Protein AF-A0A7J4BWY8-F1 (afdb_monomer)

Foldseek 3Di:
DDDDDDDPPVPQDWDQDPPPRDTHRPPAQADPPPGRGVPDDPPQCWDQDPPPRDTHGPPQQADPPPRRGVPLVVLLVLVLVLCVVVVHDLVRLQVQLCPVPPQWHALVSVQVSCVVSVRDHDDSVVSQVNQVVQVPVPPRIHGSVSSNCSNVVSPDD

Sequence (157 aa):
MPSEEGESTEYIDTAQCGACQEEIPADSESCPKCGVSFSGVKEVNMGECGSCKTIVSLDSKSCPNCSIAFVLDDLLQSVSSWMKSDGLTVKDVFGKWDYNEDGVLSGFEIKEGLIKADIAVLPKTEIERFIHQLDLDNDSKISLTELSSALMLDGLE

Radius of gyration: 26.15 Å; Cα contacts (8 Å, |Δi|>4): 159; chains: 1; bounding box: 49×49×80 Å

Solvent-accessible surface area (backbone atoms only — not comparable to full-atom values): 9802 Å² total; per-residue (Å²): 136,84,90,77,85,88,79,85,70,79,79,74,58,65,36,66,39,91,89,76,70,46,82,37,57,61,84,50,53,46,41,92,87,81,65,53,65,50,76,74,84,65,90,64,65,62,39,67,37,90,88,76,68,44,82,34,54,65,86,48,58,41,41,93,85,76,69,48,66,64,53,60,66,58,52,55,52,50,52,52,48,50,27,63,74,72,70,48,50,68,66,55,52,47,62,70,26,30,82,83,69,79,68,48,36,39,56,69,31,50,48,54,34,31,47,74,68,73,72,48,87,72,58,72,70,57,37,52,51,51,39,60,74,47,25,83,86,69,80,77,35,36,40,66,66,36,54,44,48,53,65,54,60,74,68,74,126

Nearest PDB structures (foldseek):
  3ox6-assembly4_D  TM=9.137E-01  e=1.884E-03  Homo sapiens
  3ox6-assembly1_A  TM=9.180E-01  e=5.064E-03  Homo sapiens
  2k7d-assembly1_A  TM=8.441E-01  e=2.132E-03  Homo sapiens
  5fyx-assembly1_A  TM=7.550E-01  e=5.386E-03  Drosophila melanogaster
  9cpb-assembly1_2D  TM=5.437E-01  e=1.203E-02  Bos taurus

Mean predicted aligned error: 16.64 Å

pLDDT: mean 75.45, std 14.15, range [35.59, 92.19]

Structure (mmCIF, N/CA/C/O backbone):
data_AF-A0A7J4BWY8-F1
#
_entry.id   AF-A0A7J4BWY8-F1
#
loop_
_atom_site.group_PDB
_atom_site.id
_atom_site.type_symbol
_atom_site.label_atom_id
_atom_site.label_alt_id
_atom_site.label_comp_id
_atom_site.label_asym_id
_atom_site.label_entity_id
_atom_site.label_seq_id
_atom_site.pdbx_PDB_ins_code
_atom_site.Cartn_x
_atom_site.Cartn_y
_atom_site.Cartn_z
_atom_site.occupancy
_atom_site.B_iso_or_equiv
_atom_site.auth_seq_id
_atom_site.auth_comp_id
_atom_site.auth_asym_id
_atom_site.auth_atom_id
_atom_site.pdbx_PDB_model_num
ATOM 1 N N . MET A 1 1 ? 30.170 39.358 -61.151 1.00 47.44 1 MET A N 1
ATOM 2 C CA . MET A 1 1 ? 30.849 38.167 -61.706 1.00 47.44 1 MET A CA 1
ATOM 3 C C . MET A 1 1 ? 31.923 37.774 -60.712 1.00 47.44 1 MET A C 1
ATOM 5 O O . MET A 1 1 ? 32.656 38.692 -60.349 1.00 47.44 1 MET A O 1
ATOM 9 N N . PRO A 1 2 ? 32.052 36.511 -60.275 1.00 46.44 2 PRO A N 1
ATOM 10 C CA . PRO A 1 2 ? 31.223 35.298 -60.472 1.00 46.44 2 PRO A CA 1
ATOM 11 C C . PRO A 1 2 ? 30.402 34.979 -59.184 1.00 46.44 2 PRO A C 1
ATOM 13 O O . PRO A 1 2 ? 30.722 35.531 -58.140 1.00 46.44 2 PRO A O 1
ATOM 16 N N . SER A 1 3 ? 29.264 34.274 -59.118 1.00 58.19 3 SER A N 1
ATOM 17 C CA . SER A 1 3 ? 28.644 33.188 -59.904 1.00 58.19 3 SER A CA 1
ATOM 18 C C . SER A 1 3 ? 29.348 31.837 -59.784 1.00 58.19 3 SER A C 1
ATOM 20 O O . SER A 1 3 ? 30.074 31.508 -60.706 1.00 58.19 3 SER A O 1
ATOM 22 N N . GLU A 1 4 ? 29.088 31.088 -58.703 1.00 53.84 4 GLU A N 1
ATOM 23 C CA . GLU A 1 4 ? 29.220 29.61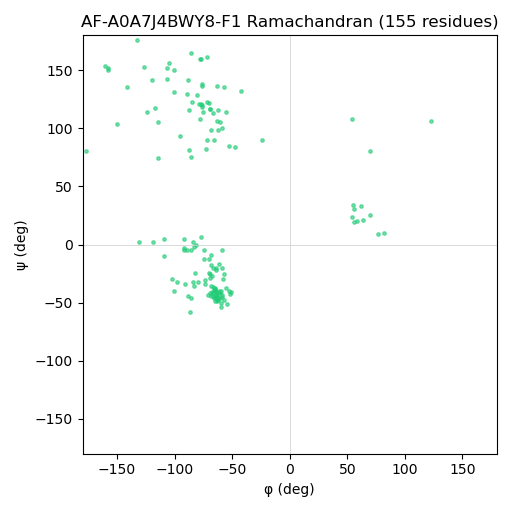5 -58.594 1.00 53.84 4 GLU A CA 1
ATOM 24 C C . GLU A 1 4 ? 28.143 29.180 -57.560 1.00 53.84 4 GLU A C 1
ATOM 26 O O . GLU A 1 4 ? 28.158 29.663 -56.430 1.00 53.84 4 GLU A O 1
ATOM 31 N N . GLU A 1 5 ? 26.993 28.593 -57.926 1.00 46.31 5 GLU A N 1
ATOM 32 C CA . GLU A 1 5 ? 26.794 27.192 -58.364 1.00 46.31 5 GLU A CA 1
ATOM 33 C C . GLU A 1 5 ? 27.371 26.248 -57.292 1.00 46.31 5 GLU A C 1
ATOM 35 O O . GLU A 1 5 ? 28.565 26.255 -57.048 1.00 46.31 5 GLU A O 1
ATOM 40 N N . GLY A 1 6 ? 26.612 25.505 -56.491 1.00 48.94 6 GLY A N 1
ATOM 41 C CA . GLY A 1 6 ? 25.413 24.736 -56.779 1.00 48.94 6 GLY A CA 1
ATOM 42 C C . GLY A 1 6 ? 25.741 23.308 -56.354 1.00 48.94 6 GLY A C 1
ATOM 43 O O . GLY A 1 6 ? 26.555 22.689 -57.012 1.00 48.94 6 GLY A O 1
ATOM 44 N N . GLU A 1 7 ? 25.182 22.844 -55.235 1.00 46.03 7 GLU A N 1
ATOM 45 C CA . GLU A 1 7 ? 24.994 21.422 -54.902 1.00 46.03 7 GLU A CA 1
ATOM 46 C C . GLU A 1 7 ? 24.250 21.365 -53.553 1.00 46.03 7 GLU A C 1
ATOM 48 O O . GLU A 1 7 ? 24.849 21.228 -52.485 1.00 46.03 7 GLU A O 1
ATOM 53 N N . SER A 1 8 ? 22.925 21.532 -53.560 1.00 44.91 8 SER A N 1
ATOM 54 C CA . SER A 1 8 ? 22.117 21.058 -52.435 1.00 44.91 8 SER A CA 1
ATOM 55 C C . SER A 1 8 ? 22.082 19.537 -52.537 1.00 44.91 8 SER A C 1
ATOM 57 O O . SER A 1 8 ? 21.159 18.967 -53.116 1.00 44.91 8 SER A O 1
ATOM 59 N N . THR A 1 9 ? 23.127 18.880 -52.039 1.00 46.62 9 THR A N 1
ATOM 60 C CA . THR A 1 9 ? 23.005 17.477 -51.660 1.00 46.62 9 THR A CA 1
ATOM 61 C C . THR A 1 9 ? 21.938 17.444 -50.576 1.00 46.62 9 THR A C 1
ATOM 63 O O . THR A 1 9 ? 22.143 17.942 -49.472 1.00 46.62 9 THR A O 1
ATOM 66 N N . GLU A 1 10 ? 20.743 16.965 -50.916 1.00 53.62 10 GLU A N 1
ATOM 67 C CA . GLU A 1 10 ? 19.784 16.541 -49.907 1.00 53.62 10 GLU A CA 1
ATOM 68 C C . GLU A 1 10 ? 20.487 15.436 -49.117 1.00 53.62 10 GLU A C 1
ATOM 70 O O . GLU A 1 10 ? 20.642 14.312 -49.596 1.00 53.62 10 GLU A O 1
ATOM 75 N N . TYR A 1 11 ? 21.019 15.789 -47.946 1.00 56.06 11 TYR A N 1
ATOM 76 C CA . TYR A 1 11 ? 21.508 14.822 -46.977 1.00 56.06 11 TYR A CA 1
ATOM 77 C C . TYR A 1 11 ? 20.279 14.051 -46.512 1.00 56.06 11 TYR A C 1
ATOM 79 O O . TYR A 1 11 ? 19.569 14.466 -45.602 1.00 56.06 11 TYR A O 1
ATOM 87 N N . ILE A 1 12 ? 19.977 12.963 -47.210 1.00 62.84 12 ILE A N 1
ATOM 88 C CA . ILE A 1 12 ? 19.089 11.927 -46.708 1.00 62.84 12 ILE A CA 1
ATOM 89 C C . ILE A 1 12 ? 19.766 11.360 -45.467 1.00 62.84 12 ILE A C 1
ATOM 91 O O . ILE A 1 12 ? 20.701 10.567 -45.568 1.00 62.84 12 ILE A O 1
ATOM 95 N N . ASP A 1 13 ? 19.341 11.833 -44.298 1.00 71.31 13 ASP A N 1
ATOM 96 C CA . ASP A 1 13 ? 19.730 11.245 -43.027 1.00 71.31 13 ASP A CA 1
ATOM 97 C C . ASP A 1 13 ? 19.348 9.764 -43.076 1.00 71.31 13 ASP A C 1
ATOM 99 O O . ASP A 1 13 ? 18.179 9.403 -43.196 1.00 71.31 13 ASP A O 1
ATOM 103 N N . THR A 1 14 ? 20.348 8.891 -43.057 1.00 79.62 14 THR A N 1
ATOM 104 C CA . THR A 1 14 ? 20.154 7.443 -43.005 1.00 79.62 14 THR A CA 1
ATOM 105 C C . THR A 1 14 ? 20.359 6.971 -41.574 1.00 79.62 14 THR A C 1
ATOM 107 O O . THR A 1 14 ? 21.358 7.303 -40.936 1.00 79.62 14 THR A O 1
ATOM 110 N N . ALA A 1 15 ? 19.433 6.168 -41.067 1.00 76.62 15 ALA A N 1
ATOM 111 C CA . ALA A 1 15 ? 19.517 5.514 -39.771 1.00 76.62 15 ALA A CA 1
ATOM 112 C C . ALA A 1 15 ? 19.793 4.015 -39.952 1.00 76.62 15 ALA A C 1
ATOM 114 O O . ALA A 1 15 ? 19.397 3.407 -40.942 1.00 76.62 15 ALA A O 1
ATOM 115 N N . GLN A 1 16 ? 20.449 3.381 -38.980 1.00 82.56 16 GLN A N 1
ATOM 116 C CA . GLN A 1 16 ? 20.598 1.925 -38.976 1.00 82.56 16 GLN A CA 1
ATOM 117 C C . GLN A 1 16 ? 19.426 1.271 -38.245 1.00 82.56 16 GLN A C 1
ATOM 119 O O . GLN A 1 16 ? 19.110 1.609 -37.103 1.00 82.56 16 GLN A O 1
ATOM 124 N N . CYS A 1 17 ? 18.798 0.289 -38.886 1.00 79.31 17 CYS A N 1
ATOM 125 C CA . CYS A 1 17 ? 17.755 -0.520 -38.275 1.00 79.31 17 CYS A CA 1
ATOM 126 C C . CYS A 1 17 ? 18.325 -1.293 -37.075 1.00 79.31 17 CYS A C 1
ATOM 128 O O . CYS A 1 17 ? 19.128 -2.208 -37.246 1.00 79.31 17 CYS A O 1
ATOM 130 N N . GLY A 1 18 ? 17.850 -1.010 -35.860 1.00 77.94 18 GLY A N 1
ATOM 131 C CA . GLY A 1 18 ? 18.319 -1.693 -34.645 1.00 77.94 18 GLY A CA 1
ATOM 132 C C . GLY A 1 18 ? 18.073 -3.211 -34.608 1.00 77.94 18 GLY A C 1
ATOM 133 O O . GLY A 1 18 ? 18.702 -3.908 -33.820 1.00 77.94 18 GLY A O 1
ATOM 134 N N . ALA A 1 19 ? 17.188 -3.740 -35.462 1.00 80.38 19 ALA A N 1
ATOM 135 C CA . ALA A 1 19 ? 16.852 -5.166 -35.503 1.00 80.38 19 ALA A CA 1
ATOM 136 C C . ALA A 1 19 ? 17.717 -5.983 -36.479 1.00 80.38 19 ALA A C 1
ATOM 138 O O . ALA A 1 19 ? 17.989 -7.152 -36.223 1.00 80.38 19 ALA A O 1
ATOM 139 N N . CYS A 1 20 ? 18.122 -5.398 -37.610 1.00 84.88 20 CYS A N 1
ATOM 140 C CA . CYS A 1 20 ? 18.856 -6.120 -38.659 1.00 84.88 20 CYS A CA 1
ATOM 141 C C . CYS A 1 20 ? 2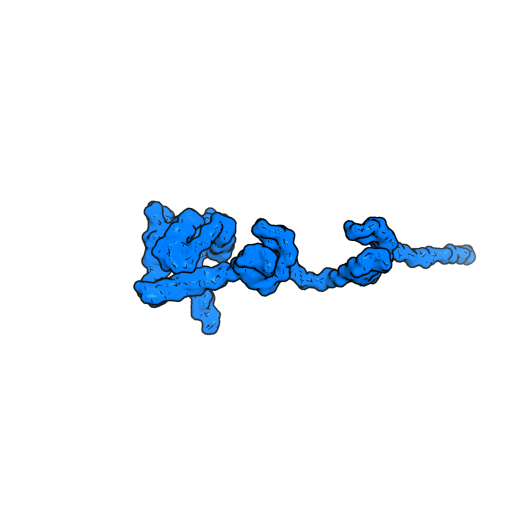0.121 -5.408 -39.155 1.00 84.88 20 CYS A C 1
ATOM 143 O O . CYS A 1 20 ? 20.783 -5.924 -40.052 1.00 84.88 20 CYS A O 1
ATOM 145 N N . GLN A 1 21 ? 20.450 -4.256 -38.560 1.00 84.31 21 GLN A N 1
ATOM 146 C CA . GLN A 1 21 ? 21.613 -3.412 -38.858 1.00 84.31 21 GLN A CA 1
ATOM 147 C C . GLN A 1 21 ? 21.686 -2.914 -40.308 1.00 84.31 21 GLN A C 1
ATOM 149 O O . GLN A 1 21 ? 22.743 -2.508 -40.776 1.00 84.31 21 GLN A O 1
ATOM 154 N N . GLU A 1 22 ? 20.555 -2.924 -41.015 1.00 84.94 22 GLU A N 1
ATOM 155 C CA . GLU A 1 22 ? 20.443 -2.372 -42.363 1.00 84.94 22 GLU A CA 1
ATOM 156 C C . GLU A 1 22 ? 20.384 -0.842 -42.324 1.00 84.94 22 GLU A C 1
ATOM 158 O O . GLU A 1 22 ? 19.674 -0.276 -41.490 1.00 84.94 22 GLU A O 1
ATOM 163 N N . GLU A 1 23 ? 21.085 -0.183 -43.243 1.00 85.19 23 GLU A N 1
ATOM 164 C CA . GLU A 1 23 ? 20.997 1.264 -43.442 1.00 85.19 23 GLU A CA 1
ATOM 165 C C . GLU A 1 23 ? 19.696 1.605 -44.176 1.00 85.19 23 GLU A C 1
ATOM 167 O O . GLU A 1 23 ? 19.447 1.154 -45.293 1.00 85.19 23 GLU A O 1
ATOM 172 N N . ILE A 1 24 ? 18.838 2.380 -43.519 1.00 83.69 24 ILE A N 1
ATOM 173 C CA . ILE A 1 24 ? 17.527 2.791 -44.020 1.00 83.69 24 ILE A CA 1
ATOM 174 C C . ILE A 1 24 ? 17.400 4.319 -43.960 1.00 83.69 24 ILE A C 1
ATOM 176 O O . ILE A 1 24 ? 18.027 4.948 -43.109 1.00 83.69 24 ILE A O 1
ATOM 180 N N . PRO A 1 25 ? 16.586 4.945 -44.820 1.00 81.56 25 PRO A N 1
ATOM 181 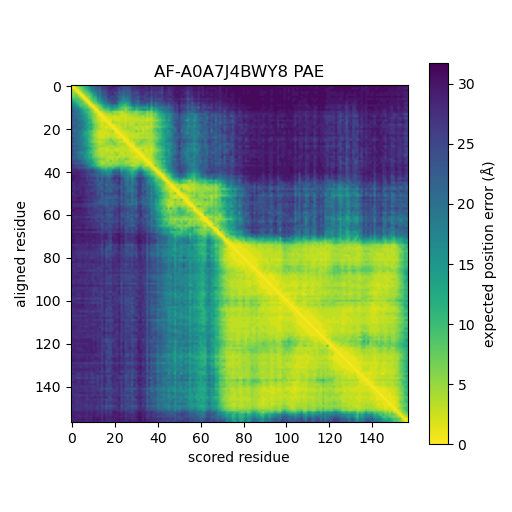C CA . PRO A 1 25 ? 16.255 6.362 -44.679 1.00 81.56 25 PRO A CA 1
ATOM 182 C C . PRO A 1 25 ? 15.631 6.640 -43.303 1.00 81.56 25 PRO A C 1
ATOM 184 O O . PRO A 1 25 ? 14.784 5.869 -42.846 1.00 81.56 25 PRO A O 1
ATOM 187 N N . ALA A 1 26 ? 16.041 7.714 -42.627 1.00 71.31 26 ALA A N 1
ATOM 188 C CA . ALA A 1 26 ? 15.569 8.051 -41.281 1.00 71.31 26 ALA A CA 1
ATOM 189 C C . ALA A 1 26 ? 14.061 8.360 -41.226 1.00 71.31 26 ALA A C 1
ATOM 191 O O . ALA A 1 26 ? 13.455 8.255 -40.163 1.00 71.31 26 ALA A O 1
ATOM 192 N N . ASP A 1 27 ? 13.446 8.699 -42.360 1.00 70.44 27 ASP A N 1
ATOM 193 C CA . ASP A 1 27 ? 12.007 8.920 -42.524 1.00 70.44 27 ASP A CA 1
ATOM 194 C C . ASP A 1 27 ? 11.210 7.631 -42.801 1.00 70.44 27 ASP A C 1
ATOM 196 O O . ASP A 1 27 ? 9.981 7.661 -42.865 1.00 70.44 27 ASP A O 1
ATOM 200 N N . SER A 1 28 ? 11.881 6.484 -42.958 1.00 71.25 28 SER A N 1
ATOM 201 C CA . SER A 1 28 ? 11.206 5.224 -43.266 1.00 71.25 28 SER A CA 1
ATOM 202 C C . SER A 1 28 ? 10.377 4.725 -42.082 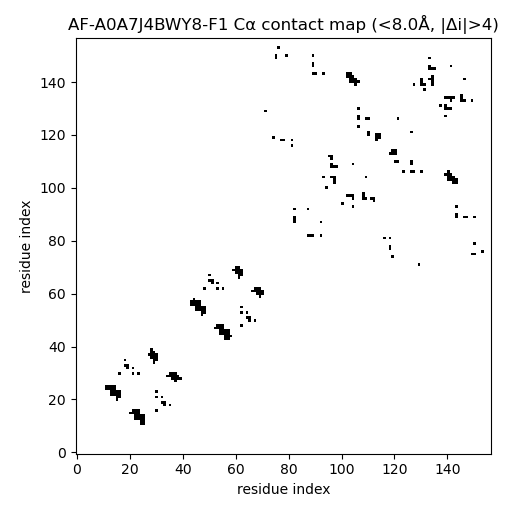1.00 71.25 28 SER A C 1
ATOM 204 O O . SER A 1 28 ? 10.912 4.321 -41.054 1.00 71.25 28 SER A O 1
ATOM 206 N N . GLU A 1 29 ? 9.057 4.637 -42.266 1.00 74.25 29 GLU A N 1
ATOM 207 C CA . GLU A 1 29 ? 8.117 4.074 -41.280 1.00 74.25 29 GLU A CA 1
ATOM 208 C C . GLU A 1 29 ? 8.278 2.557 -41.087 1.00 74.25 29 GLU A C 1
ATOM 210 O O . GLU A 1 29 ? 7.670 1.966 -40.197 1.00 74.25 29 GLU A O 1
ATOM 215 N N . SER A 1 30 ? 9.072 1.884 -41.923 1.00 80.75 30 SER A N 1
ATOM 216 C CA . SER A 1 30 ? 9.388 0.465 -41.767 1.00 80.75 30 SER A CA 1
ATOM 217 C C . SER A 1 30 ? 10.681 0.068 -42.471 1.00 80.75 30 SER A C 1
ATOM 219 O O . SER A 1 30 ? 11.073 0.662 -43.473 1.00 80.75 30 SER A O 1
ATOM 221 N N . CYS A 1 31 ? 11.356 -0.958 -41.952 1.00 81.69 31 CYS A N 1
ATOM 222 C CA . CYS A 1 31 ? 12.546 -1.509 -42.581 1.00 81.69 31 CYS A CA 1
ATOM 223 C C . CYS A 1 31 ? 12.139 -2.423 -43.747 1.00 81.69 31 CYS A C 1
ATOM 225 O O . CYS A 1 31 ? 11.494 -3.449 -43.510 1.00 81.69 31 CYS A O 1
ATOM 227 N N . PRO A 1 32 ? 12.579 -2.148 -44.986 1.00 78.19 32 PRO A N 1
ATOM 228 C CA . PRO A 1 32 ? 12.226 -2.959 -46.151 1.00 78.19 32 PRO A CA 1
ATOM 229 C C . PRO A 1 32 ? 12.845 -4.366 -46.128 1.00 78.19 32 PRO A C 1
ATOM 231 O O . PRO A 1 32 ? 12.381 -5.250 -46.844 1.00 78.19 32 PRO A O 1
ATOM 234 N N . LYS A 1 33 ? 13.886 -4.594 -45.313 1.00 79.50 33 LYS A N 1
ATOM 235 C CA . LYS A 1 33 ? 14.602 -5.877 -45.248 1.00 79.50 33 LYS A CA 1
ATOM 236 C C . LYS A 1 33 ? 14.002 -6.862 -44.249 1.00 79.50 33 LYS A C 1
ATOM 238 O O . LYS A 1 33 ? 13.884 -8.043 -44.558 1.00 79.50 33 LYS A O 1
ATOM 243 N N . CYS A 1 34 ? 13.656 -6.400 -43.050 1.00 79.50 34 CYS A N 1
ATOM 244 C CA . CYS A 1 34 ? 13.112 -7.261 -41.995 1.00 79.50 34 CYS A CA 1
ATOM 245 C C . CYS A 1 34 ? 11.623 -7.026 -41.711 1.00 79.50 34 CYS A C 1
ATOM 247 O O . CYS A 1 34 ? 11.021 -7.810 -40.983 1.00 79.50 34 CYS A O 1
ATOM 249 N N . GLY A 1 35 ? 11.027 -5.973 -42.277 1.00 72.62 35 GLY A N 1
ATOM 250 C CA . GLY A 1 35 ? 9.608 -5.658 -42.128 1.00 72.62 35 GLY A CA 1
ATOM 251 C C . GLY A 1 35 ? 9.225 -5.034 -40.786 1.00 72.62 35 GLY A C 1
ATOM 252 O O . GLY A 1 35 ? 8.036 -4.911 -40.507 1.00 72.62 35 GLY A O 1
ATOM 253 N N . VAL A 1 36 ? 10.190 -4.645 -39.940 1.00 71.38 36 VAL A N 1
ATOM 254 C CA . VAL A 1 36 ? 9.882 -3.958 -38.676 1.00 71.38 36 VAL A CA 1
ATOM 255 C C . VAL A 1 36 ? 9.370 -2.550 -38.970 1.00 71.38 36 VAL A C 1
ATOM 257 O O . VAL A 1 36 ? 10.054 -1.772 -39.627 1.00 71.38 36 VAL A O 1
ATOM 260 N N . SER A 1 37 ? 8.164 -2.225 -38.514 1.00 70.69 37 SER A N 1
ATOM 261 C CA . SER A 1 37 ? 7.587 -0.887 -38.627 1.00 70.69 37 SER A CA 1
ATOM 262 C C . SER A 1 37 ? 8.054 0.002 -37.478 1.00 70.69 37 SER A C 1
ATOM 264 O O . SER A 1 37 ? 7.822 -0.311 -36.310 1.00 70.69 37 SER A O 1
ATOM 266 N N . PHE A 1 38 ? 8.674 1.127 -37.809 1.00 68.25 38 PHE A N 1
ATOM 267 C CA . PHE A 1 38 ? 8.966 2.221 -36.894 1.00 68.25 38 PHE A CA 1
ATOM 268 C C . PHE A 1 38 ? 7.732 3.118 -36.854 1.00 68.25 38 PHE A C 1
ATOM 270 O O . PHE A 1 38 ? 7.674 4.173 -37.480 1.00 68.25 38 PHE A O 1
ATOM 277 N N . SER A 1 39 ? 6.688 2.663 -36.160 1.00 57.66 39 SER A N 1
ATOM 278 C CA . SER A 1 39 ? 5.558 3.536 -35.863 1.00 57.66 39 SER A CA 1
ATOM 279 C C . SER A 1 39 ? 6.077 4.662 -34.984 1.00 57.66 39 SER A C 1
ATOM 281 O O . SER A 1 39 ? 6.417 4.440 -33.822 1.00 57.66 39 SER A O 1
ATOM 283 N N . GLY A 1 40 ? 6.198 5.843 -35.592 1.00 50.75 40 GLY A N 1
ATOM 284 C CA . GLY A 1 40 ? 6.676 7.055 -34.959 1.00 50.75 40 GLY A CA 1
ATOM 285 C C . GLY A 1 40 ? 6.083 7.213 -33.568 1.00 50.75 40 GLY A C 1
ATOM 286 O O . GLY A 1 40 ? 4.878 7.048 -33.360 1.00 50.75 40 GLY A O 1
ATOM 287 N N . VAL A 1 41 ? 6.971 7.517 -32.629 1.00 49.91 41 VAL A N 1
ATOM 288 C CA . VAL A 1 41 ? 6.672 7.946 -31.268 1.00 49.91 41 VAL A CA 1
ATOM 289 C C . VAL A 1 41 ? 5.697 9.125 -31.297 1.00 49.91 41 VAL A C 1
ATOM 291 O O . VAL A 1 41 ? 6.074 10.288 -31.230 1.00 49.91 41 VAL A O 1
ATOM 294 N N . LYS A 1 42 ? 4.399 8.838 -31.372 1.00 47.22 42 LYS A N 1
ATOM 295 C CA . LYS A 1 42 ? 3.456 9.626 -30.592 1.00 47.22 42 LYS A CA 1
ATOM 296 C C . LYS A 1 42 ? 3.702 9.186 -29.169 1.00 47.22 42 LYS A C 1
ATOM 298 O O . LYS A 1 42 ? 3.662 7.986 -28.925 1.00 47.22 42 LYS A O 1
ATOM 303 N N . GLU A 1 43 ? 4.027 10.128 -28.294 1.00 53.78 43 GLU A N 1
ATOM 304 C CA . GLU A 1 43 ? 4.137 9.942 -26.849 1.00 53.78 43 GLU A CA 1
ATOM 305 C C . GLU A 1 43 ? 2.920 9.184 -26.313 1.00 53.78 43 GLU A C 1
ATOM 307 O O . GLU A 1 43 ? 1.932 9.744 -25.848 1.00 53.78 43 GLU A O 1
ATOM 312 N N . VAL A 1 44 ? 2.979 7.868 -26.395 1.00 52.03 44 VAL A N 1
ATOM 313 C CA . VAL A 1 44 ? 2.196 6.988 -25.568 1.00 52.03 44 VAL A CA 1
ATOM 314 C C . VAL A 1 44 ? 3.151 6.673 -24.450 1.00 52.03 44 VAL A C 1
ATOM 316 O O . VAL A 1 44 ? 4.048 5.855 -24.591 1.00 52.03 44 VAL A O 1
ATOM 319 N N . ASN A 1 45 ? 3.021 7.468 -23.395 1.00 57.09 45 ASN A N 1
ATOM 320 C CA . ASN A 1 45 ? 3.412 7.172 -22.030 1.00 57.09 45 ASN A CA 1
ATOM 321 C C . ASN A 1 45 ? 3.450 5.643 -21.826 1.00 57.09 45 ASN A C 1
ATOM 323 O O . ASN A 1 45 ? 2.435 5.006 -21.552 1.00 57.09 45 ASN A O 1
ATOM 327 N N . MET A 1 46 ? 4.604 5.032 -22.076 1.00 62.38 46 MET A N 1
ATOM 328 C CA . MET A 1 46 ? 4.828 3.592 -22.031 1.00 62.38 46 MET A CA 1
ATOM 329 C C . MET A 1 46 ? 5.844 3.374 -20.926 1.00 62.38 46 MET A C 1
ATOM 331 O O . MET A 1 46 ? 6.948 3.912 -20.970 1.00 62.38 46 MET A O 1
ATOM 335 N N . GLY A 1 47 ? 5.422 2.647 -19.900 1.00 64.69 47 GLY A N 1
ATOM 336 C CA . GLY A 1 47 ? 6.220 2.331 -18.730 1.00 64.69 47 GLY A CA 1
ATOM 337 C C . GLY A 1 47 ? 6.787 0.926 -18.833 1.00 64.69 47 GLY A C 1
ATOM 338 O O . GLY A 1 47 ? 6.189 0.025 -19.417 1.00 64.69 47 GLY A O 1
ATOM 339 N N . GLU A 1 48 ? 7.945 0.712 -18.233 1.00 71.19 48 GLU A N 1
ATOM 340 C CA . GLU A 1 48 ? 8.470 -0.632 -18.038 1.00 71.19 48 GLU A CA 1
ATOM 341 C C . GLU A 1 48 ? 7.807 -1.272 -16.817 1.00 71.19 48 GLU A C 1
ATOM 343 O O . GLU A 1 48 ? 7.795 -0.716 -15.718 1.00 71.19 48 GLU A O 1
ATOM 348 N N . CYS A 1 49 ? 7.268 -2.478 -16.985 1.00 66.69 49 CYS A N 1
ATOM 349 C CA . CYS A 1 49 ? 6.792 -3.258 -15.856 1.00 66.69 49 CYS A CA 1
ATOM 350 C C . CYS A 1 49 ? 7.989 -3.663 -14.984 1.00 66.69 49 CYS A C 1
ATOM 352 O O . CYS A 1 49 ? 8.791 -4.503 -15.388 1.00 66.69 49 CYS A O 1
ATOM 354 N N . GLY A 1 50 ? 8.082 -3.138 -13.760 1.00 66.81 50 GLY A N 1
ATOM 355 C CA . GLY A 1 50 ? 9.203 -3.419 -12.850 1.00 66.81 50 GLY A CA 1
ATOM 356 C C . GLY A 1 50 ? 9.396 -4.901 -12.493 1.00 66.81 50 GLY A C 1
ATOM 357 O O . GLY A 1 50 ? 10.491 -5.304 -12.110 1.00 66.81 50 GLY A O 1
ATOM 358 N N . SER A 1 51 ? 8.362 -5.733 -12.662 1.00 71.69 51 SER A N 1
ATOM 359 C CA . SER A 1 51 ? 8.420 -7.171 -12.367 1.00 71.69 51 SER A CA 1
ATOM 360 C C . SER A 1 51 ? 8.954 -8.010 -13.535 1.00 71.69 51 SER A C 1
ATOM 362 O O . SER A 1 51 ? 9.814 -8.865 -13.339 1.00 71.69 51 SER A O 1
ATOM 364 N N . CYS A 1 52 ? 8.478 -7.769 -14.761 1.00 73.69 52 CYS A N 1
ATOM 365 C CA . CYS A 1 52 ? 8.817 -8.602 -15.925 1.00 73.69 52 CYS A CA 1
ATOM 366 C C . CYS A 1 52 ? 9.549 -7.859 -17.046 1.00 73.69 52 CYS A C 1
ATOM 368 O O . CYS A 1 52 ? 9.831 -8.454 -18.085 1.00 73.69 52 CYS A O 1
ATOM 370 N N . LYS A 1 53 ? 9.843 -6.567 -16.855 1.00 70.38 53 LYS A N 1
ATOM 371 C CA . LYS A 1 53 ? 10.509 -5.671 -17.815 1.00 70.38 53 LYS A CA 1
ATOM 372 C C . LYS A 1 53 ? 9.814 -5.578 -19.176 1.00 70.38 53 LYS A C 1
ATOM 374 O O . LYS A 1 53 ? 10.415 -5.181 -20.165 1.00 70.38 53 LYS A O 1
ATOM 379 N N . THR A 1 54 ? 8.541 -5.960 -19.232 1.00 75.94 54 THR A N 1
ATOM 380 C CA . THR A 1 54 ? 7.708 -5.779 -20.420 1.00 75.94 54 THR A CA 1
ATOM 381 C C . THR A 1 54 ? 7.296 -4.318 -20.518 1.00 75.94 54 THR A C 1
ATOM 383 O O . THR A 1 54 ? 6.896 -3.722 -19.518 1.00 75.94 54 THR A O 1
ATOM 386 N N . ILE A 1 55 ? 7.368 -3.768 -21.727 1.00 69.81 55 ILE A N 1
ATOM 387 C CA . ILE A 1 55 ? 6.840 -2.443 -22.042 1.00 69.81 55 ILE A CA 1
ATOM 388 C C . ILE A 1 55 ? 5.315 -2.513 -21.974 1.00 69.81 55 ILE A C 1
ATOM 390 O O . ILE A 1 55 ? 4.683 -3.265 -22.717 1.00 69.81 55 ILE A O 1
ATOM 394 N N . VAL A 1 56 ? 4.734 -1.758 -21.050 1.00 67.31 56 VAL A N 1
ATOM 395 C CA . VAL A 1 56 ? 3.294 -1.668 -20.814 1.00 67.31 56 VAL A CA 1
ATOM 396 C C . VAL A 1 56 ? 2.837 -0.233 -21.016 1.00 67.31 56 VAL A C 1
ATOM 398 O O . VAL A 1 56 ? 3.529 0.718 -20.662 1.00 67.31 56 VAL A O 1
ATOM 401 N N . SER A 1 57 ? 1.661 -0.049 -21.604 1.00 65.31 57 SER A N 1
ATOM 402 C CA . SER A 1 57 ? 1.059 1.281 -21.694 1.00 65.31 57 SER A CA 1
ATOM 403 C C . SER A 1 57 ? 0.759 1.798 -20.286 1.00 65.31 57 SER A C 1
ATOM 405 O O . SER A 1 57 ? 0.231 1.041 -19.474 1.00 65.31 57 SER A O 1
ATOM 407 N N . LEU A 1 58 ? 1.061 3.065 -19.990 1.00 61.38 58 LEU A N 1
ATOM 408 C CA . LEU A 1 58 ? 0.802 3.652 -18.667 1.00 61.38 58 LEU A CA 1
ATOM 409 C C . LEU A 1 58 ? -0.701 3.710 -18.324 1.00 61.38 58 LEU A C 1
ATOM 411 O O . LEU A 1 58 ? -1.048 3.670 -17.150 1.00 61.38 58 LEU A O 1
ATOM 415 N N . ASP A 1 59 ? -1.595 3.679 -19.319 1.00 57.34 59 ASP A N 1
ATOM 416 C CA . ASP A 1 59 ? -3.047 3.501 -19.127 1.00 57.34 59 ASP A CA 1
ATOM 417 C C . ASP A 1 59 ? -3.466 2.060 -18.771 1.00 57.34 59 ASP A C 1
ATOM 419 O O . ASP A 1 59 ? -4.615 1.801 -18.401 1.00 57.34 59 ASP A O 1
ATOM 423 N N . SER A 1 60 ? -2.566 1.080 -18.906 1.00 59.47 60 SER A N 1
ATOM 424 C CA . SER A 1 60 ? -2.888 -0.308 -18.579 1.00 59.47 60 SER A CA 1
ATOM 425 C C . SER A 1 60 ? -2.860 -0.509 -17.071 1.00 59.47 60 SER A C 1
ATOM 427 O O . SER A 1 60 ? -1.808 -0.609 -16.450 1.00 59.47 60 SER A O 1
ATOM 429 N N . LYS A 1 61 ? -4.054 -0.677 -16.497 1.00 59.78 61 LYS A N 1
ATOM 430 C CA . LYS A 1 61 ? -4.302 -1.043 -15.092 1.00 59.78 61 LYS A CA 1
ATOM 431 C C . LYS A 1 61 ? -3.683 -2.379 -14.668 1.00 59.78 61 LYS A C 1
ATOM 433 O O . LYS A 1 61 ? -3.797 -2.771 -13.511 1.00 59.78 61 LYS A O 1
ATOM 438 N N . SER A 1 62 ? -3.067 -3.134 -15.573 1.00 63.31 62 SER A N 1
ATOM 439 C CA . SER A 1 62 ? -2.384 -4.393 -15.270 1.00 63.31 62 SER A CA 1
ATOM 440 C C . SER A 1 62 ? -1.349 -4.713 -16.342 1.00 63.31 62 SER A C 1
ATOM 442 O O . SER A 1 62 ? -1.544 -4.378 -17.509 1.00 63.31 62 SER A O 1
ATOM 444 N N . CYS A 1 63 ? -0.273 -5.410 -15.983 1.00 67.94 63 CYS A N 1
ATOM 445 C CA . CYS A 1 63 ? 0.632 -5.980 -16.969 1.00 67.94 63 CYS A CA 1
ATOM 446 C C . CYS A 1 63 ? 0.005 -7.248 -17.566 1.00 67.94 63 CYS A C 1
ATOM 448 O O . CYS A 1 63 ? -0.227 -8.207 -16.825 1.00 67.94 63 CYS A O 1
ATOM 450 N N . PRO A 1 64 ? -0.206 -7.316 -18.891 1.00 66.38 64 PRO A N 1
ATOM 451 C CA . PRO A 1 64 ? -0.803 -8.479 -19.546 1.00 66.38 64 PRO A CA 1
ATOM 452 C C . PRO A 1 64 ? 0.111 -9.716 -19.557 1.00 66.38 64 PRO A C 1
ATOM 454 O O . PRO A 1 64 ? -0.348 -10.803 -19.888 1.00 66.38 64 PRO A O 1
ATOM 457 N N . ASN A 1 65 ? 1.399 -9.561 -19.221 1.00 62.16 65 ASN A N 1
ATOM 458 C CA . ASN A 1 65 ? 2.394 -10.633 -19.312 1.00 62.16 65 ASN A CA 1
ATOM 459 C C . ASN A 1 65 ? 2.693 -11.296 -17.956 1.00 62.16 65 ASN A C 1
ATOM 461 O O . ASN A 1 65 ? 2.822 -12.511 -17.866 1.00 62.16 65 ASN A O 1
ATOM 465 N N . CYS A 1 66 ? 2.774 -10.512 -16.878 1.00 62.53 66 CYS A N 1
ATOM 466 C CA . CYS A 1 66 ? 3.023 -11.038 -15.532 1.00 62.53 66 CYS A CA 1
ATOM 467 C C . CYS A 1 66 ? 1.807 -10.966 -14.601 1.00 62.53 66 CYS A C 1
ATOM 469 O O . CYS A 1 66 ? 1.933 -11.294 -13.423 1.00 62.53 66 CYS A O 1
ATOM 471 N N . SER A 1 67 ? 0.650 -10.533 -15.117 1.00 54.59 67 SER A N 1
ATOM 472 C CA . SER A 1 67 ? -0.606 -10.363 -14.374 1.00 54.59 67 SER A CA 1
ATOM 473 C C . SER A 1 67 ? -0.494 -9.479 -13.128 1.00 54.59 67 SER A C 1
ATOM 475 O O . SER A 1 67 ? -1.313 -9.595 -12.218 1.00 54.59 67 SER A O 1
ATOM 477 N N . ILE A 1 68 ? 0.495 -8.578 -13.069 1.00 58.84 68 ILE A N 1
ATOM 478 C CA . ILE A 1 68 ? 0.570 -7.602 -11.981 1.00 58.84 68 ILE A CA 1
ATOM 479 C C . ILE A 1 68 ? -0.481 -6.524 -12.236 1.00 58.84 68 ILE A C 1
ATOM 481 O O . ILE A 1 68 ? -0.431 -5.834 -13.252 1.00 58.84 68 ILE A O 1
ATOM 485 N N . ALA A 1 69 ? -1.487 -6.427 -11.373 1.00 54.41 69 ALA A N 1
ATOM 486 C CA . ALA A 1 69 ? -2.477 -5.364 -11.441 1.00 54.41 69 ALA A CA 1
ATOM 487 C C . ALA A 1 69 ? -1.835 -4.078 -10.904 1.00 54.41 69 ALA A C 1
ATOM 489 O O . ALA A 1 69 ? -1.395 -4.021 -9.762 1.00 54.41 69 ALA A O 1
ATOM 490 N N . PHE A 1 70 ? -1.759 -3.038 -11.731 1.00 57.03 70 PHE A N 1
ATOM 491 C CA . PHE A 1 70 ? -1.210 -1.734 -11.367 1.00 57.03 70 PHE A CA 1
ATOM 492 C C . PHE A 1 70 ? -2.167 -0.889 -10.512 1.00 57.03 70 PHE A C 1
ATOM 494 O O . PHE A 1 70 ? -1.851 0.263 -10.224 1.00 57.03 70 PHE A O 1
ATOM 501 N N . VAL A 1 71 ? -3.299 -1.445 -10.079 1.00 55.66 71 VAL A N 1
ATOM 502 C CA . VAL A 1 71 ? -4.379 -0.712 -9.410 1.00 55.66 71 VAL A CA 1
ATOM 503 C C . VAL A 1 71 ? -4.126 -0.651 -7.902 1.00 55.66 71 VAL A C 1
ATOM 505 O O . VAL A 1 71 ? -4.651 -1.448 -7.136 1.00 55.66 71 VAL A O 1
ATOM 508 N N . LEU A 1 72 ? -3.285 0.291 -7.471 1.00 61.78 72 LEU A N 1
ATOM 509 C CA . LEU A 1 72 ? -3.193 0.660 -6.048 1.00 61.78 72 LEU A CA 1
ATOM 510 C C . LEU A 1 72 ? -4.450 1.388 -5.565 1.00 61.78 72 LEU A C 1
ATOM 512 O O . LEU A 1 72 ? -4.774 1.312 -4.386 1.00 61.78 72 LEU A O 1
ATOM 516 N N . ASP A 1 73 ? -5.167 2.034 -6.482 1.00 64.38 73 ASP A N 1
ATOM 517 C CA . ASP A 1 73 ? -6.473 2.657 -6.241 1.00 64.38 73 ASP A CA 1
ATOM 518 C C . ASP A 1 73 ? -7.461 1.681 -5.578 1.00 64.38 73 ASP A C 1
ATOM 520 O O . ASP A 1 73 ? -8.119 1.993 -4.589 1.00 64.38 73 ASP A O 1
ATOM 524 N N . ASP A 1 74 ? -7.477 0.433 -6.052 1.00 71.12 74 ASP A N 1
ATOM 525 C CA . ASP A 1 74 ? -8.389 -0.613 -5.577 1.00 71.12 74 ASP A CA 1
ATOM 526 C C . ASP A 1 74 ? -8.085 -1.039 -4.124 1.00 71.12 74 ASP A C 1
ATOM 528 O O . ASP A 1 74 ? -8.974 -1.438 -3.368 1.00 71.12 74 ASP A O 1
ATOM 532 N N . LEU A 1 75 ? -6.829 -0.887 -3.682 1.00 78.19 75 LEU A N 1
ATOM 533 C CA . LEU A 1 75 ? -6.411 -1.177 -2.307 1.00 78.19 75 LEU A CA 1
ATOM 534 C C . LEU A 1 75 ? -6.952 -0.151 -1.315 1.00 78.19 75 LEU A C 1
ATOM 536 O O . LEU A 1 75 ? -7.442 -0.540 -0.255 1.00 78.19 75 LEU A O 1
ATOM 540 N N . LEU A 1 76 ? -6.899 1.140 -1.649 1.00 79.25 76 LEU A N 1
ATOM 541 C CA . LEU A 1 76 ? -7.477 2.185 -0.799 1.00 79.25 76 LEU A CA 1
ATOM 542 C C . LEU A 1 76 ? -8.987 2.032 -0.693 1.00 79.25 76 LEU A C 1
ATOM 544 O O . LEU A 1 76 ? -9.538 2.108 0.408 1.00 79.25 76 LEU A O 1
ATOM 548 N N . GLN A 1 77 ? -9.635 1.706 -1.808 1.00 80.94 77 GLN A N 1
ATOM 549 C CA . GLN A 1 77 ? -11.058 1.416 -1.828 1.00 80.94 77 GLN A CA 1
ATOM 550 C C . GLN A 1 77 ? -11.401 0.187 -0.973 1.00 80.94 77 GLN A C 1
ATOM 552 O O . GLN A 1 77 ? -12.362 0.218 -0.200 1.00 80.94 77 GLN A O 1
ATOM 557 N N . SER A 1 78 ? -10.594 -0.874 -1.044 1.00 84.62 78 SER A N 1
ATOM 558 C CA . SER A 1 78 ? -10.773 -2.082 -0.233 1.00 84.62 78 SER A CA 1
ATOM 559 C C . SER A 1 78 ? -10.599 -1.808 1.263 1.00 84.62 78 SER A C 1
ATOM 561 O O . SER A 1 78 ? -11.432 -2.237 2.064 1.00 84.62 78 SER A O 1
ATOM 563 N N . VAL A 1 79 ? -9.580 -1.031 1.650 1.00 84.88 79 VAL A N 1
ATOM 564 C CA . VAL A 1 79 ? -9.373 -0.593 3.043 1.00 84.88 79 VAL A CA 1
ATOM 565 C C . VAL A 1 79 ? -10.537 0.281 3.515 1.00 84.88 79 VAL A C 1
ATOM 567 O O . VAL A 1 79 ? -11.097 0.030 4.580 1.00 84.88 79 VAL A O 1
ATOM 570 N N . SER A 1 80 ? -10.963 1.253 2.708 1.00 86.19 80 SER A N 1
ATOM 571 C CA . SER A 1 80 ? -12.107 2.130 2.996 1.00 86.19 80 SER A CA 1
ATOM 572 C C . SER A 1 80 ? -13.415 1.344 3.155 1.00 86.19 80 SER A C 1
ATOM 574 O O . SER A 1 80 ? -14.206 1.602 4.066 1.00 86.19 80 SER A O 1
ATOM 576 N N . SER A 1 81 ? -13.642 0.342 2.304 1.00 86.31 81 SER A N 1
ATOM 577 C CA . SER A 1 81 ? -14.806 -0.544 2.373 1.00 86.31 81 SER A CA 1
ATOM 578 C C . SER A 1 81 ? -14.789 -1.399 3.640 1.00 86.31 81 SER A C 1
ATOM 580 O O . SER A 1 81 ? -15.784 -1.447 4.366 1.00 86.31 81 SER A O 1
ATOM 582 N N . TRP A 1 82 ? -13.642 -2.001 3.962 1.00 88.00 82 TRP A N 1
ATOM 583 C CA . TRP A 1 82 ? -13.450 -2.763 5.195 1.00 88.00 82 TRP A CA 1
ATOM 584 C C . TRP A 1 82 ? -13.703 -1.901 6.438 1.00 88.00 82 TRP A C 1
ATOM 586 O O . TRP A 1 82 ? -14.458 -2.302 7.322 1.00 88.00 82 TRP A O 1
ATOM 596 N N . MET A 1 83 ? -13.175 -0.676 6.463 1.00 87.56 83 MET A N 1
ATOM 597 C CA . MET A 1 83 ? -13.425 0.291 7.535 1.00 87.56 83 MET A CA 1
ATOM 598 C C . MET A 1 83 ? -14.908 0.587 7.726 1.00 87.56 83 MET A C 1
ATOM 600 O O . MET A 1 83 ? -15.409 0.542 8.848 1.00 87.56 83 MET A O 1
ATOM 604 N N . LYS A 1 84 ? -15.625 0.866 6.632 1.00 87.00 84 LYS A N 1
ATOM 605 C CA . LYS A 1 84 ? -17.070 1.134 6.663 1.00 87.00 84 LYS A CA 1
ATOM 606 C C . LYS A 1 84 ? -17.865 -0.093 7.107 1.00 87.00 84 LYS A C 1
ATOM 608 O O . LYS A 1 84 ? -18.827 0.057 7.856 1.00 87.00 84 LYS A O 1
ATOM 613 N N . SER A 1 85 ? -17.465 -1.285 6.667 1.00 88.56 85 SER A N 1
ATOM 614 C CA . SER A 1 85 ? -18.115 -2.549 7.024 1.00 88.56 85 SER A CA 1
ATOM 615 C C . SER A 1 85 ? -17.936 -2.897 8.502 1.00 88.56 85 SER A C 1
ATOM 617 O O . SER A 1 85 ? -18.879 -3.371 9.131 1.00 88.56 85 SER A O 1
ATOM 619 N N . ASP A 1 86 ? -16.745 -2.667 9.053 1.00 86.88 86 ASP A N 1
ATOM 620 C CA . ASP A 1 86 ? -16.410 -2.978 10.450 1.00 86.88 86 ASP A CA 1
ATOM 621 C C . ASP A 1 86 ? -16.730 -1.801 11.401 1.00 86.88 86 ASP A C 1
ATOM 623 O O . ASP A 1 86 ? -16.635 -1.923 12.620 1.00 86.88 86 ASP A O 1
ATOM 627 N N . GLY A 1 87 ? -17.154 -0.653 10.854 1.00 88.81 87 GLY A N 1
ATOM 628 C CA . GLY A 1 87 ? -17.490 0.555 11.614 1.00 88.81 87 GLY A CA 1
ATOM 629 C C . GLY A 1 87 ? -16.276 1.238 12.251 1.00 88.81 87 GLY A C 1
ATOM 630 O O . GLY A 1 87 ? -16.418 1.914 13.269 1.00 88.81 87 GLY A O 1
ATOM 631 N N . LEU A 1 88 ? -15.089 1.046 11.673 1.00 88.69 88 LEU A N 1
ATOM 632 C CA . LEU A 1 88 ? -13.820 1.563 12.177 1.00 88.69 88 LEU A CA 1
ATOM 633 C C . LEU A 1 88 ? -13.534 2.961 11.626 1.00 88.69 88 LEU A C 1
ATOM 635 O O . LEU A 1 88 ? -13.761 3.250 10.449 1.00 88.69 88 LEU A O 1
ATOM 639 N N . THR A 1 89 ? -12.966 3.827 12.462 1.00 88.06 89 THR A N 1
ATOM 640 C CA . THR A 1 89 ? -12.414 5.105 12.000 1.00 88.06 89 THR A CA 1
ATOM 641 C C . THR A 1 89 ? -10.975 4.937 11.511 1.00 88.06 89 THR A C 1
ATOM 643 O O . THR A 1 89 ? -10.311 3.947 11.821 1.00 88.06 89 THR A O 1
ATOM 646 N N . VAL A 1 90 ? -10.451 5.926 10.772 1.00 87.12 90 VAL A N 1
ATOM 647 C CA . VAL A 1 90 ? -9.041 5.930 10.322 1.00 87.12 90 VAL A CA 1
ATOM 648 C C . VAL A 1 90 ? -8.097 5.721 11.502 1.00 87.12 90 VAL A C 1
ATOM 650 O O . VAL A 1 90 ? -7.140 4.966 11.403 1.00 87.12 90 VAL A O 1
ATOM 653 N N . LYS A 1 91 ? -8.405 6.343 12.644 1.00 88.12 91 LYS A N 1
ATOM 654 C CA . LYS A 1 91 ? -7.612 6.224 13.864 1.00 88.12 91 LYS A CA 1
ATOM 655 C C . LYS A 1 91 ? -7.647 4.811 14.452 1.00 88.12 91 LYS A C 1
ATOM 657 O O . LYS A 1 91 ? -6.628 4.359 14.961 1.00 88.12 91 LYS A O 1
ATOM 662 N N . ASP A 1 92 ? -8.784 4.120 14.368 1.00 89.94 92 ASP A N 1
ATOM 663 C CA . ASP A 1 92 ? -8.899 2.736 14.842 1.00 89.94 92 ASP A CA 1
ATOM 664 C C . ASP A 1 92 ? -8.097 1.780 13.958 1.00 89.94 92 ASP A C 1
ATOM 666 O O . ASP A 1 92 ? -7.407 0.904 14.469 1.00 89.94 92 ASP A O 1
ATOM 670 N N . VAL A 1 93 ? -8.145 1.960 12.634 1.00 88.06 93 VAL A N 1
ATOM 671 C CA . VAL A 1 93 ? -7.315 1.175 11.706 1.00 88.06 93 VAL A CA 1
ATOM 672 C C . VAL A 1 93 ? -5.844 1.444 11.935 1.00 88.06 93 VAL A C 1
ATOM 674 O O . VAL A 1 93 ? -5.074 0.500 12.085 1.00 88.06 93 VAL A O 1
ATOM 677 N N . PHE A 1 94 ? -5.481 2.722 12.013 1.00 89.81 94 PHE A N 1
ATOM 678 C CA . PHE A 1 94 ? -4.118 3.146 12.270 1.00 89.81 94 PHE A CA 1
ATOM 679 C C . PHE A 1 94 ? -3.590 2.493 13.546 1.00 89.81 94 PHE A C 1
ATOM 681 O O . PHE A 1 94 ? -2.589 1.798 13.491 1.00 89.81 94 PHE A O 1
ATOM 688 N N . GLY A 1 95 ? -4.324 2.585 14.659 1.00 89.50 95 GLY A N 1
ATOM 689 C CA . GLY A 1 95 ? -3.926 1.949 15.917 1.00 89.50 95 GLY A CA 1
ATOM 690 C C . GLY A 1 95 ? -3.931 0.414 15.895 1.00 89.50 95 GLY A C 1
ATOM 691 O O . GLY A 1 95 ? -3.284 -0.207 16.728 1.00 89.50 95 GLY A O 1
ATOM 692 N N . LYS A 1 96 ? -4.649 -0.232 14.965 1.00 88.62 96 LYS A N 1
ATOM 693 C CA . LYS A 1 96 ? -4.593 -1.697 14.787 1.00 88.62 96 LYS A CA 1
ATOM 694 C C . LYS A 1 96 ? -3.399 -2.146 13.949 1.00 88.62 96 LYS A C 1
ATOM 696 O O . LYS A 1 96 ? -3.026 -3.320 14.025 1.00 88.62 96 LYS A O 1
ATOM 701 N N . TRP A 1 97 ? -2.877 -1.269 13.099 1.00 90.00 97 TRP A N 1
ATOM 702 C CA . TRP A 1 97 ? -1.766 -1.563 12.196 1.00 90.00 97 TRP A CA 1
ATOM 703 C C . TRP A 1 97 ? -0.429 -1.076 12.761 1.00 90.00 97 TRP A C 1
ATOM 705 O O . TRP A 1 97 ? 0.572 -1.750 12.550 1.00 90.00 97 TRP A O 1
ATOM 715 N N . ASP A 1 98 ? -0.432 0.024 13.511 1.00 91.00 98 ASP A N 1
ATOM 716 C CA . ASP A 1 98 ? 0.700 0.578 14.254 1.00 91.00 98 ASP A CA 1
ATOM 717 C C . ASP A 1 98 ? 1.004 -0.328 15.462 1.00 91.00 98 ASP A C 1
ATOM 719 O O . ASP A 1 98 ? 0.393 -0.214 16.525 1.00 91.00 98 ASP A O 1
ATOM 723 N N . TYR A 1 99 ? 1.879 -1.320 15.264 1.00 88.00 99 TYR A N 1
ATOM 724 C CA . TYR A 1 99 ? 2.175 -2.345 16.274 1.00 88.00 99 TYR A CA 1
ATOM 725 C C . TYR A 1 99 ? 3.139 -1.842 17.338 1.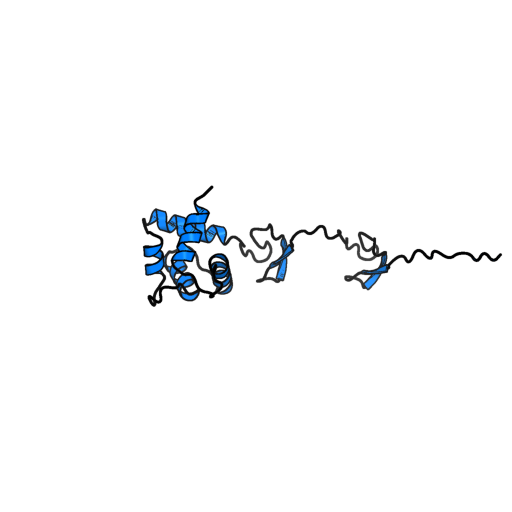00 88.00 99 TYR A C 1
ATOM 727 O O . TYR A 1 99 ? 3.113 -2.332 18.470 1.00 88.00 99 TYR A O 1
ATOM 735 N N . ASN A 1 100 ? 4.052 -0.959 16.942 1.00 88.75 100 ASN A N 1
ATOM 736 C CA . ASN A 1 100 ? 5.057 -0.389 17.828 1.00 88.75 100 ASN A CA 1
ATOM 737 C C . ASN A 1 100 ? 4.595 0.933 18.470 1.00 88.75 100 ASN A C 1
ATOM 739 O O . ASN A 1 100 ? 5.310 1.434 19.340 1.00 88.75 100 ASN A O 1
ATOM 743 N N . GLU A 1 101 ? 3.420 1.445 18.086 1.00 89.62 101 GLU A N 1
ATOM 744 C CA . GLU A 1 101 ? 2.817 2.694 18.562 1.00 89.62 101 GLU A CA 1
ATOM 745 C C . GLU A 1 101 ? 3.756 3.898 18.379 1.00 89.62 101 GLU A C 1
ATOM 747 O O . GLU A 1 101 ? 3.783 4.818 19.205 1.00 89.62 101 GLU A O 1
ATOM 752 N N . ASP A 1 102 ? 4.566 3.893 17.312 1.00 91.56 102 ASP A N 1
ATOM 753 C CA . ASP A 1 102 ? 5.493 4.988 17.009 1.00 91.56 102 ASP A CA 1
ATOM 754 C C . ASP A 1 102 ? 4.817 6.149 16.259 1.00 91.56 102 ASP A C 1
ATOM 756 O O . ASP A 1 102 ? 5.437 7.198 16.046 1.00 91.56 102 ASP A O 1
ATOM 760 N N . GLY A 1 103 ? 3.524 6.007 15.942 1.00 89.06 103 GLY A N 1
ATOM 761 C CA . GLY A 1 103 ? 2.710 7.032 15.304 1.00 89.06 103 GLY A CA 1
ATOM 762 C C . GLY A 1 103 ? 2.887 7.103 13.790 1.00 89.06 103 GLY A C 1
ATOM 763 O O . GLY A 1 103 ? 2.383 8.052 13.178 1.00 89.06 103 GLY A O 1
ATOM 764 N N . VAL A 1 104 ? 3.572 6.126 13.185 1.00 92.12 104 VAL A N 1
ATOM 765 C CA . VAL A 1 104 ? 3.797 6.017 11.740 1.00 92.12 104 VAL A CA 1
ATOM 766 C C . VAL A 1 104 ? 3.712 4.559 11.287 1.00 92.12 104 VAL A C 1
ATOM 768 O O . VAL A 1 104 ? 4.288 3.663 11.876 1.00 92.12 104 VAL A O 1
ATOM 771 N N . LEU A 1 105 ? 3.031 4.293 10.178 1.00 91.19 105 LEU A N 1
ATOM 772 C CA . LEU A 1 105 ? 2.940 2.943 9.635 1.00 91.19 105 LEU A CA 1
ATOM 773 C C . LEU A 1 105 ? 4.122 2.673 8.715 1.00 91.19 105 LEU A C 1
ATOM 775 O O . LEU A 1 105 ? 4.264 3.273 7.647 1.00 91.19 105 LEU A O 1
ATOM 779 N N . SER A 1 106 ? 4.957 1.723 9.113 1.00 91.38 106 SER A N 1
ATOM 780 C CA . SER A 1 106 ? 5.996 1.185 8.246 1.00 91.38 106 SER A CA 1
ATOM 781 C C . SER A 1 106 ? 5.415 0.19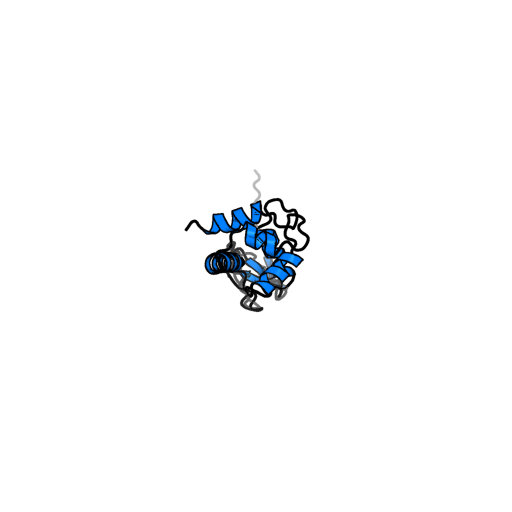1 7.233 1.00 91.38 106 SER A C 1
ATOM 783 O O . SER A 1 106 ? 4.369 -0.425 7.441 1.00 91.38 106 SER A O 1
ATOM 785 N N . GLY A 1 107 ? 6.130 -0.061 6.133 1.00 88.25 107 GLY A N 1
ATOM 786 C CA . GLY A 1 107 ? 5.686 -1.060 5.152 1.00 88.25 107 GLY A CA 1
ATOM 787 C C . GLY A 1 107 ? 5.498 -2.465 5.722 1.00 88.25 107 GLY A C 1
ATOM 788 O O . GLY A 1 107 ? 4.642 -3.219 5.264 1.00 88.25 107 GLY A O 1
ATOM 789 N N . PHE A 1 108 ? 6.257 -2.822 6.756 1.00 89.38 108 PHE A N 1
ATOM 790 C CA . PHE A 1 108 ? 6.051 -4.089 7.446 1.00 89.38 108 PHE A CA 1
ATOM 791 C C . PHE A 1 108 ? 4.687 -4.132 8.151 1.00 89.38 108 PHE A C 1
ATOM 793 O O . PHE A 1 108 ? 3.950 -5.103 8.001 1.00 89.38 108 PHE A O 1
ATOM 800 N N . GLU A 1 109 ? 4.329 -3.064 8.856 1.00 91.94 109 GLU A N 1
ATOM 801 C CA . GLU A 1 109 ? 3.062 -2.940 9.581 1.00 91.94 109 GLU A CA 1
ATOM 802 C C . GLU A 1 109 ? 1.860 -2.897 8.652 1.00 91.94 109 GLU A C 1
ATOM 804 O O . GLU A 1 109 ? 0.882 -3.598 8.890 1.00 91.94 109 GLU A O 1
ATOM 809 N N . ILE A 1 110 ? 1.963 -2.165 7.543 1.00 88.38 110 ILE A N 1
ATOM 810 C CA . ILE A 1 110 ? 0.925 -2.127 6.507 1.00 88.38 110 ILE A CA 1
ATOM 811 C C . ILE A 1 110 ? 0.704 -3.522 5.934 1.00 88.38 110 ILE A C 1
ATOM 813 O O . ILE A 1 110 ? -0.431 -3.974 5.803 1.00 88.38 110 ILE A O 1
ATOM 817 N N . LYS A 1 111 ? 1.787 -4.237 5.617 1.00 88.69 111 LYS A N 1
ATOM 818 C CA . LYS A 1 111 ? 1.700 -5.597 5.088 1.00 88.69 111 LYS A CA 1
ATOM 819 C C . LYS A 1 111 ? 0.987 -6.526 6.067 1.00 88.69 111 LYS A C 1
ATOM 821 O O . LYS A 1 111 ? 0.068 -7.239 5.674 1.00 88.69 111 LYS A O 1
ATOM 826 N N . GLU A 1 112 ? 1.402 -6.523 7.329 1.00 88.88 112 GLU A N 1
ATOM 827 C CA . GLU A 1 112 ? 0.775 -7.347 8.363 1.00 88.88 112 GLU A CA 1
ATOM 828 C C . GLU A 1 112 ? -0.678 -6.926 8.619 1.00 88.88 112 GLU A C 1
ATOM 830 O O . GLU A 1 112 ? -1.539 -7.781 8.817 1.00 88.88 112 GLU A O 1
ATOM 835 N N . GLY A 1 113 ? -0.967 -5.625 8.570 1.00 88.50 113 GLY A N 1
ATOM 836 C CA . GLY A 1 113 ? -2.301 -5.051 8.711 1.00 88.50 113 GLY A CA 1
ATOM 837 C C . GLY A 1 113 ? -3.257 -5.504 7.611 1.00 88.50 113 GLY A C 1
ATOM 838 O O . GLY A 1 113 ? -4.345 -5.992 7.916 1.00 88.50 113 GLY A O 1
ATOM 839 N N . LEU A 1 114 ? -2.828 -5.438 6.348 1.00 87.19 114 LEU A N 1
ATOM 840 C CA . LEU A 1 114 ? -3.594 -5.901 5.185 1.00 87.19 114 LEU A CA 1
ATOM 841 C C . LEU A 1 114 ? -3.889 -7.405 5.242 1.00 87.19 114 LEU A C 1
ATOM 843 O O . LEU A 1 114 ? -5.003 -7.823 4.926 1.00 87.19 114 LEU A O 1
ATOM 847 N N . ILE A 1 115 ? -2.916 -8.206 5.690 1.00 86.62 115 ILE A N 1
ATOM 848 C CA . ILE A 1 115 ? -3.083 -9.655 5.867 1.00 86.62 115 ILE A CA 1
ATOM 849 C C . ILE A 1 115 ? -4.061 -9.943 7.012 1.00 86.62 115 ILE A C 1
ATOM 851 O O . ILE A 1 115 ? -4.944 -10.785 6.876 1.00 86.62 115 ILE A O 1
ATOM 855 N N . LYS A 1 116 ? -3.934 -9.243 8.145 1.00 86.50 116 LYS A N 1
ATOM 856 C CA . LYS A 1 116 ? -4.810 -9.433 9.315 1.00 86.50 116 LYS A CA 1
ATOM 857 C C . LYS A 1 116 ? -6.238 -8.958 9.082 1.00 86.50 116 LYS A C 1
ATOM 859 O O . LYS A 1 116 ? -7.151 -9.495 9.702 1.00 86.50 116 LYS A O 1
ATOM 864 N N . ALA A 1 117 ? -6.421 -7.965 8.220 1.00 84.31 117 ALA A N 1
ATOM 865 C CA . ALA A 1 117 ? -7.727 -7.477 7.803 1.00 84.31 117 ALA A CA 1
ATOM 866 C C . ALA A 1 117 ? -8.373 -8.339 6.698 1.00 84.31 117 ALA A C 1
ATOM 868 O O . ALA A 1 117 ? -9.484 -8.027 6.286 1.00 84.31 117 ALA A O 1
ATOM 869 N N . ASP A 1 118 ? -7.701 -9.403 6.232 1.00 84.75 118 ASP A N 1
ATOM 870 C CA . ASP A 1 118 ? -8.141 -10.269 5.122 1.00 84.75 118 ASP A CA 1
ATOM 871 C C . ASP A 1 118 ? -8.416 -9.490 3.818 1.00 84.75 118 ASP A C 1
ATOM 873 O O . ASP A 1 118 ? -9.265 -9.858 3.012 1.00 84.75 118 ASP A O 1
ATOM 877 N N . ILE A 1 119 ? -7.693 -8.382 3.609 1.00 84.12 119 ILE A N 1
ATOM 878 C CA . ILE A 1 119 ? -7.868 -7.504 2.443 1.00 84.12 119 ILE A CA 1
ATOM 879 C C . ILE A 1 119 ? -7.025 -8.012 1.275 1.00 84.12 119 ILE A C 1
ATOM 881 O O . ILE A 1 119 ? -7.533 -8.273 0.187 1.00 84.12 119 ILE A O 1
ATOM 885 N N . ALA A 1 120 ? -5.712 -8.121 1.490 1.00 80.88 120 ALA A N 1
ATOM 886 C CA . ALA A 1 120 ? -4.766 -8.481 0.443 1.00 80.88 120 ALA A CA 1
ATOM 887 C C . ALA A 1 120 ? -3.449 -9.006 1.020 1.00 80.88 120 ALA A C 1
ATOM 889 O O . ALA A 1 120 ? -3.011 -8.620 2.104 1.00 80.88 120 ALA A O 1
ATOM 890 N N . VAL A 1 121 ? -2.765 -9.838 0.234 1.00 80.69 121 VAL A N 1
ATOM 891 C CA . VAL A 1 121 ? -1.403 -10.296 0.521 1.00 80.69 121 VAL A CA 1
ATOM 892 C C . VAL A 1 121 ? -0.476 -9.734 -0.546 1.00 80.69 121 VAL A C 1
ATOM 894 O O . VAL A 1 121 ? -0.463 -10.209 -1.681 1.00 80.69 121 VAL A O 1
ATOM 897 N N . LEU A 1 122 ? 0.306 -8.719 -0.180 1.00 76.69 122 LEU A N 1
ATOM 898 C CA . LEU A 1 122 ? 1.184 -8.019 -1.114 1.00 76.69 122 LEU A CA 1
ATOM 899 C C . LEU A 1 122 ? 2.666 -8.370 -0.898 1.00 76.69 122 LEU A C 1
ATOM 901 O O . LEU A 1 122 ? 3.122 -8.522 0.246 1.00 76.69 122 LEU A O 1
ATOM 905 N N . PRO A 1 123 ? 3.458 -8.483 -1.982 1.00 80.88 123 PRO A N 1
ATOM 906 C CA . PRO A 1 123 ? 4.910 -8.552 -1.889 1.00 80.88 123 PRO A CA 1
ATOM 907 C C . PRO A 1 123 ? 5.504 -7.189 -1.494 1.00 80.88 123 PRO A C 1
ATOM 909 O O . PRO A 1 123 ? 4.878 -6.146 -1.668 1.00 80.88 123 PRO A O 1
ATOM 912 N N . LYS A 1 124 ? 6.754 -7.194 -1.009 1.00 80.0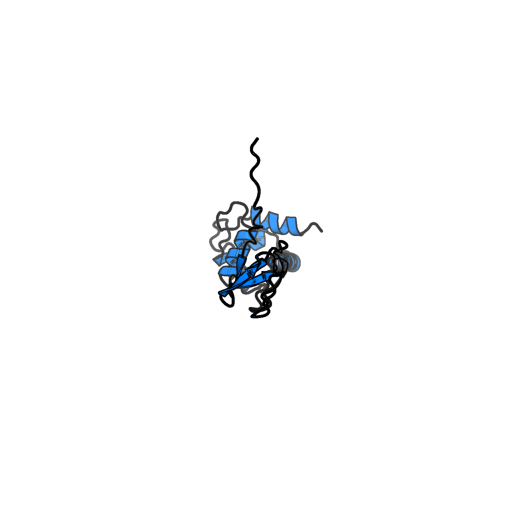0 124 LYS A N 1
ATOM 913 C CA . LYS A 1 124 ? 7.462 -5.994 -0.515 1.00 80.00 124 LYS A CA 1
ATOM 914 C C . LYS A 1 124 ? 7.440 -4.826 -1.511 1.00 80.00 124 LYS A C 1
ATOM 916 O O . LYS A 1 124 ? 7.211 -3.700 -1.102 1.00 80.00 124 LYS A O 1
ATOM 921 N N . THR A 1 125 ? 7.617 -5.106 -2.799 1.00 77.62 125 THR A N 1
ATOM 922 C CA . THR A 1 125 ? 7.638 -4.086 -3.857 1.00 77.62 125 THR A CA 1
ATOM 923 C C . THR A 1 125 ? 6.292 -3.376 -4.032 1.00 77.62 125 THR A C 1
ATOM 925 O O . THR A 1 125 ? 6.267 -2.169 -4.238 1.00 77.62 125 THR A O 1
ATOM 928 N N . GLU A 1 126 ? 5.168 -4.091 -3.913 1.00 80.88 126 GLU A N 1
ATOM 929 C CA . GLU A 1 126 ? 3.841 -3.460 -4.007 1.00 80.88 126 GLU A CA 1
ATOM 930 C C . GLU A 1 126 ? 3.517 -2.651 -2.751 1.00 80.88 126 GLU A C 1
ATOM 932 O O . GLU A 1 126 ? 2.918 -1.587 -2.847 1.00 80.88 126 GLU A O 1
ATOM 937 N N . ILE A 1 127 ? 3.973 -3.111 -1.582 1.00 84.56 127 ILE A N 1
ATOM 938 C CA . ILE A 1 127 ? 3.870 -2.353 -0.331 1.00 84.56 127 ILE A CA 1
ATOM 939 C C . ILE A 1 127 ? 4.654 -1.041 -0.419 1.00 84.56 127 ILE A C 1
ATOM 941 O O . ILE A 1 127 ? 4.130 0.003 -0.055 1.00 84.56 127 ILE A O 1
ATOM 945 N N . GLU A 1 128 ? 5.889 -1.074 -0.924 1.00 83.44 128 GLU A N 1
ATOM 946 C CA . GLU A 1 128 ? 6.699 0.136 -1.124 1.00 83.44 128 GLU A CA 1
ATOM 947 C C . GLU A 1 128 ? 6.009 1.116 -2.077 1.00 83.44 128 GLU A C 1
ATOM 949 O O . GLU A 1 128 ? 5.978 2.315 -1.811 1.00 83.44 128 GLU A O 1
ATOM 954 N N . ARG A 1 129 ? 5.386 0.609 -3.147 1.00 79.69 129 ARG A N 1
ATOM 955 C CA . ARG A 1 129 ? 4.607 1.439 -4.070 1.00 79.69 129 ARG A CA 1
ATOM 956 C C . ARG A 1 129 ? 3.361 2.028 -3.404 1.00 79.69 129 ARG A C 1
ATOM 958 O O . ARG A 1 129 ? 3.041 3.184 -3.650 1.00 79.69 129 ARG A O 1
ATOM 965 N N . PHE A 1 130 ? 2.682 1.252 -2.558 1.00 82.62 130 PHE A N 1
ATOM 966 C CA . PHE A 1 130 ? 1.514 1.704 -1.799 1.00 82.62 130 PHE A CA 1
ATOM 967 C C . PHE A 1 130 ? 1.875 2.825 -0.826 1.00 82.62 130 PHE A C 1
ATOM 969 O O . PHE A 1 130 ? 1.182 3.835 -0.785 1.00 82.62 130 PHE A O 1
ATOM 976 N N . ILE A 1 131 ? 2.994 2.683 -0.111 1.00 86.31 131 ILE A N 1
ATOM 977 C CA . ILE A 1 131 ? 3.528 3.741 0.754 1.00 86.31 131 ILE A CA 1
ATOM 978 C C . ILE A 1 131 ? 3.816 4.980 -0.069 1.00 86.31 131 ILE A C 1
ATOM 980 O O . ILE A 1 131 ? 3.251 6.017 0.219 1.00 86.31 131 ILE A O 1
ATOM 984 N N . HIS A 1 132 ? 4.591 4.860 -1.145 1.00 83.75 132 HIS A N 1
ATOM 985 C CA . HIS A 1 132 ? 4.961 5.996 -1.989 1.00 83.75 132 HIS A CA 1
ATOM 986 C C . HIS A 1 132 ? 3.749 6.761 -2.565 1.00 83.75 132 HIS A C 1
ATOM 988 O O . HIS A 1 132 ? 3.856 7.933 -2.910 1.00 83.75 132 HIS A O 1
ATOM 994 N N . GLN A 1 133 ? 2.592 6.115 -2.723 1.00 80.19 133 GLN A N 1
ATOM 995 C CA . GLN A 1 133 ? 1.368 6.776 -3.188 1.00 80.19 133 GLN A CA 1
ATOM 996 C C . GLN A 1 133 ? 0.733 7.670 -2.104 1.00 80.19 133 GLN A C 1
ATOM 998 O O . GLN A 1 133 ? 0.055 8.645 -2.421 1.00 80.19 133 GLN A O 1
ATOM 1003 N N . LEU A 1 134 ? 0.912 7.296 -0.839 1.00 83.81 134 LEU A N 1
ATOM 1004 C CA . LEU A 1 134 ? 0.267 7.889 0.336 1.00 83.81 134 LEU A CA 1
ATOM 1005 C C . LEU A 1 134 ? 1.188 8.826 1.111 1.00 83.81 134 LEU A C 1
ATOM 1007 O O . LEU A 1 134 ? 0.712 9.761 1.746 1.00 83.81 134 LEU A O 1
ATOM 1011 N N . ASP A 1 135 ? 2.478 8.538 1.045 1.00 87.75 135 ASP A N 1
ATOM 1012 C CA . ASP A 1 135 ? 3.592 9.265 1.625 1.00 87.75 135 ASP A CA 1
ATOM 1013 C C . ASP A 1 135 ? 3.752 10.613 0.902 1.00 87.75 135 ASP A C 1
ATOM 1015 O O . ASP A 1 135 ? 4.274 10.706 -0.214 1.00 87.75 135 ASP A O 1
ATOM 1019 N N . LEU A 1 136 ? 3.210 11.665 1.515 1.00 85.81 136 LEU A N 1
ATOM 1020 C CA . LEU A 1 136 ? 3.208 13.018 0.962 1.00 85.81 136 LEU A CA 1
ATOM 1021 C C . LEU A 1 136 ? 4.514 13.739 1.288 1.00 85.81 136 LEU A C 1
ATOM 1023 O O . LEU A 1 136 ? 4.961 14.580 0.499 1.00 85.81 136 LEU A O 1
ATOM 1027 N N . ASP A 1 137 ? 5.116 13.438 2.439 1.00 88.06 137 ASP A N 1
ATOM 1028 C CA . ASP A 1 137 ? 6.366 14.053 2.884 1.00 88.06 137 ASP A CA 1
ATOM 1029 C C . ASP A 1 137 ? 7.633 13.276 2.470 1.00 88.06 137 ASP A C 1
ATOM 1031 O O . ASP A 1 137 ? 8.743 13.804 2.585 1.00 88.06 137 ASP A O 1
ATOM 1035 N N . ASN A 1 138 ? 7.453 12.122 1.824 1.00 86.31 138 ASN A N 1
ATOM 1036 C CA . ASN A 1 138 ? 8.477 11.221 1.294 1.00 86.31 138 ASN A CA 1
ATOM 1037 C C . ASN A 1 138 ? 9.406 10.649 2.383 1.00 86.31 138 ASN A C 1
ATOM 1039 O O . ASN A 1 138 ? 10.596 10.416 2.131 1.00 86.31 138 ASN A O 1
ATOM 1043 N N . ASP A 1 139 ? 8.889 10.419 3.594 1.00 90.25 139 ASP A N 1
ATOM 1044 C CA . ASP A 1 139 ? 9.640 9.836 4.712 1.00 90.25 139 ASP A CA 1
ATOM 1045 C C . ASP A 1 139 ? 9.693 8.291 4.693 1.00 90.25 139 ASP A C 1
ATOM 1047 O O . ASP A 1 139 ? 10.343 7.664 5.541 1.00 90.25 139 ASP A O 1
ATOM 1051 N N . SER A 1 140 ? 9.102 7.672 3.663 1.00 86.88 140 SER A N 1
ATOM 1052 C CA . SER A 1 140 ? 8.949 6.224 3.470 1.00 86.88 140 SER A CA 1
ATOM 1053 C C . SER A 1 140 ? 8.091 5.534 4.531 1.00 86.88 140 SER A C 1
ATOM 1055 O O . SER A 1 140 ? 8.194 4.312 4.726 1.00 86.88 140 SER A O 1
ATOM 1057 N N . LYS A 1 141 ? 7.244 6.294 5.219 1.00 91.62 141 LYS A N 1
ATOM 1058 C CA . LYS A 1 141 ? 6.260 5.821 6.184 1.00 91.62 141 LYS A CA 1
ATOM 1059 C C . LYS A 1 141 ? 4.912 6.478 5.887 1.00 91.62 141 LYS A C 1
ATOM 1061 O O . LYS A 1 141 ? 4.766 7.244 4.947 1.00 91.62 141 LYS A O 1
ATOM 1066 N N . ILE A 1 142 ? 3.884 6.078 6.632 1.00 90.62 142 ILE A N 1
ATOM 1067 C CA . ILE A 1 142 ? 2.560 6.695 6.527 1.00 90.62 142 ILE A CA 1
ATOM 1068 C C . ILE A 1 142 ? 2.133 7.187 7.899 1.00 90.62 142 ILE A C 1
ATOM 1070 O O . ILE A 1 142 ? 1.867 6.400 8.807 1.00 90.62 142 ILE A O 1
ATOM 1074 N N . SER A 1 143 ? 2.009 8.493 8.046 1.00 92.19 143 SER A N 1
ATOM 1075 C CA . SER A 1 143 ? 1.426 9.118 9.224 1.00 92.19 143 SER A CA 1
ATOM 1076 C C . SER A 1 143 ? -0.105 9.019 9.221 1.00 92.19 143 SER A C 1
ATOM 1078 O O . SER A 1 143 ? -0.764 8.859 8.189 1.00 92.19 143 SER A O 1
ATOM 1080 N N . LEU A 1 144 ? -0.717 9.168 10.399 1.00 89.69 144 LEU A N 1
ATOM 1081 C CA . LEU A 1 144 ? -2.180 9.191 10.529 1.00 89.69 144 LEU A CA 1
ATOM 1082 C C . LEU A 1 144 ? -2.814 10.267 9.637 1.00 89.69 144 LEU A C 1
ATOM 1084 O O . LEU A 1 144 ? -3.883 10.051 9.065 1.00 89.69 144 LEU A O 1
ATOM 1088 N N . THR A 1 145 ? -2.150 11.417 9.509 1.00 89.19 145 THR A N 1
ATOM 1089 C CA . THR A 1 145 ? -2.611 12.535 8.682 1.00 89.19 145 THR A CA 1
ATOM 1090 C C . THR A 1 145 ? -2.649 12.150 7.207 1.00 89.19 145 THR A C 1
ATOM 1092 O O . THR A 1 145 ? -3.655 12.408 6.546 1.00 89.19 145 THR A O 1
ATOM 1095 N N . GLU A 1 146 ? -1.610 11.490 6.704 1.00 89.81 146 GLU A N 1
ATOM 1096 C CA . GLU A 1 146 ? -1.528 11.033 5.311 1.00 89.81 146 GLU A CA 1
ATOM 1097 C C . GLU A 1 146 ? -2.576 9.973 5.005 1.00 89.81 146 GLU A C 1
ATOM 1099 O O . GLU A 1 146 ? -3.360 10.138 4.070 1.00 89.81 146 GLU A O 1
ATOM 1104 N N . LEU A 1 147 ? -2.688 8.952 5.863 1.00 87.44 147 LEU A N 1
ATOM 1105 C CA . LEU A 1 147 ? -3.710 7.917 5.718 1.00 87.44 147 LEU A CA 1
ATOM 1106 C C . LEU A 1 147 ? -5.122 8.522 5.734 1.00 87.44 147 LEU A C 1
ATOM 1108 O O . LEU A 1 147 ? -5.970 8.158 4.920 1.00 87.44 147 LEU A O 1
ATOM 1112 N N . SER A 1 148 ? -5.378 9.468 6.644 1.00 87.81 148 SER A N 1
ATOM 1113 C CA . SER A 1 148 ? -6.675 10.148 6.722 1.00 87.81 148 SER A CA 1
ATOM 1114 C C . SER A 1 148 ? -6.962 10.982 5.481 1.00 87.81 148 SER A C 1
ATOM 1116 O O . SER A 1 148 ? -8.085 10.956 4.986 1.00 87.81 148 SER A O 1
ATOM 1118 N N . SER A 1 149 ? -5.950 11.667 4.949 1.00 85.50 149 SER A N 1
ATOM 1119 C CA . SER A 1 149 ? -6.089 12.507 3.764 1.00 85.50 149 SER A CA 1
ATOM 1120 C C . SER A 1 149 ? -6.395 11.654 2.544 1.00 85.50 149 SER A C 1
ATOM 1122 O O . SER A 1 149 ? -7.322 11.971 1.809 1.00 85.50 149 SER A O 1
ATOM 1124 N N . ALA A 1 150 ? -5.695 10.535 2.375 1.00 83.12 150 ALA A N 1
ATOM 1125 C CA . ALA A 1 150 ? -5.922 9.618 1.269 1.00 83.12 150 ALA A CA 1
ATOM 1126 C C . ALA A 1 150 ? -7.320 8.992 1.289 1.00 83.12 150 ALA A C 1
ATOM 1128 O O . ALA A 1 150 ? -8.019 9.005 0.281 1.00 83.12 150 ALA A O 1
ATOM 1129 N N . LEU A 1 151 ? -7.769 8.514 2.453 1.00 81.00 151 LEU A N 1
ATOM 1130 C CA . LEU A 1 151 ? -9.104 7.930 2.605 1.00 81.00 151 LEU A CA 1
ATOM 1131 C C . LEU A 1 151 ? -10.231 8.971 2.504 1.00 81.00 151 LEU A C 1
ATOM 1133 O O . LEU A 1 151 ? -11.366 8.613 2.191 1.00 81.00 151 LEU A O 1
ATOM 1137 N N . MET A 1 152 ? -9.947 10.246 2.793 1.00 75.94 152 MET A N 1
ATOM 1138 C CA . MET A 1 152 ? -10.905 11.345 2.634 1.00 75.94 152 MET A CA 1
ATOM 1139 C C . MET A 1 152 ? -10.957 11.890 1.201 1.00 75.94 152 MET A C 1
ATOM 1141 O O . MET A 1 152 ? -12.036 12.273 0.755 1.00 75.94 152 MET A O 1
ATOM 1145 N N . LEU A 1 153 ? -9.826 11.934 0.489 1.00 64.75 153 LEU A N 1
ATOM 1146 C CA . LEU A 1 153 ? -9.734 12.417 -0.895 1.00 64.75 153 LEU A CA 1
ATOM 1147 C C . LEU A 1 153 ? -10.445 11.485 -1.884 1.00 64.75 153 LEU A C 1
ATOM 1149 O O . LEU A 1 153 ? -11.097 11.976 -2.799 1.00 64.75 153 LEU A O 1
ATOM 1153 N N . ASP A 1 154 ? -10.404 10.174 -1.647 1.00 56.19 154 ASP A N 1
ATOM 1154 C CA . ASP A 1 154 ? -11.068 9.151 -2.473 1.00 56.19 154 ASP A CA 1
ATOM 1155 C C . ASP A 1 154 ? -12.605 9.096 -2.282 1.00 56.19 154 ASP A C 1
ATOM 1157 O O . ASP A 1 154 ? -13.321 8.357 -2.947 1.00 56.19 154 ASP A O 1
ATOM 1161 N N . GLY A 1 155 ? -13.154 9.882 -1.346 1.00 48.97 155 GLY A N 1
ATOM 1162 C CA . GLY A 1 155 ? -14.593 9.945 -1.0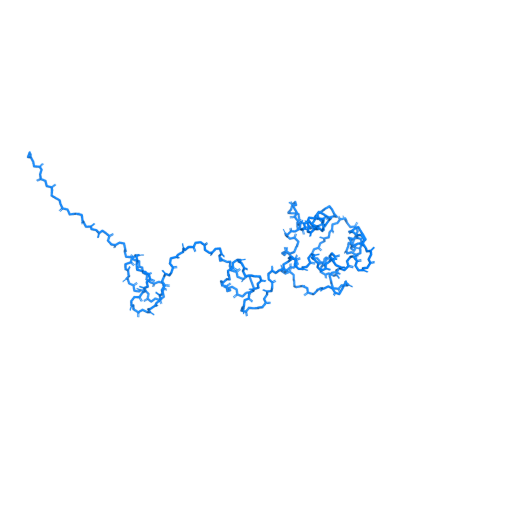55 1.00 48.97 155 GLY A CA 1
ATOM 1163 C C . GLY A 1 155 ? -15.374 11.021 -1.818 1.00 48.97 155 GLY A C 1
ATOM 1164 O O . GLY A 1 155 ? -16.551 11.224 -1.510 1.00 48.97 155 GLY A O 1
ATOM 1165 N N . LEU A 1 156 ? -14.736 11.742 -2.745 1.00 35.59 156 LEU A N 1
ATOM 1166 C CA . LEU A 1 156 ? -15.333 12.825 -3.532 1.00 35.59 156 LEU A CA 1
ATOM 1167 C C . LEU A 1 156 ? -15.404 12.446 -5.021 1.00 35.59 156 LEU A C 1
ATOM 1169 O O . LEU A 1 156 ? -14.651 12.980 -5.833 1.00 35.59 156 LEU A O 1
ATOM 1173 N N . GLU A 1 157 ? -16.343 11.568 -5.374 1.00 37.69 157 GLU A N 1
ATOM 1174 C CA . GLU A 1 157 ? -16.8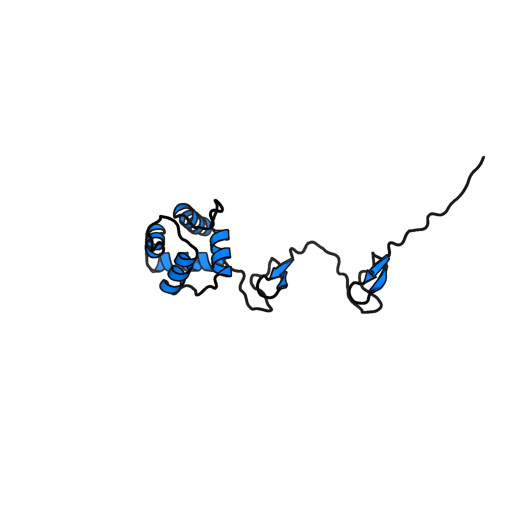95 11.462 -6.737 1.00 37.69 157 GLU A CA 1
ATOM 1175 C C . GLU A 1 157 ? -18.376 11.864 -6.753 1.00 37.69 157 GLU A C 1
ATOM 1177 O O . GLU A 1 157 ? -19.125 11.446 -5.836 1.00 37.69 157 GLU A O 1
#

Secondary structure (DSSP, 8-state):
-------------EEE-TTT--EEETT-SB-TTT--B--------EEE-TTT--EEETT-SB-TTT--B--SHHHHHHHHHHHHHHT--HHHHHHHH-SS-SSEE-HHHHHHHHHHTTS----HHHHHHHHHHH-SS-SSSEEHHHHHHHHHHTT--